Protein AF-A0A9X8VJ40-F1 (afdb_monomer_lite)

pLDDT: mean 95.94, std 4.76, range [72.75, 98.56]

Organism: Serratia marcescens (NCBI:txid615)

Structure (mmCIF, N/CA/C/O backbone):
data_AF-A0A9X8VJ40-F1
#
_entry.id   AF-A0A9X8VJ40-F1
#
loop_
_atom_site.group_PDB
_atom_site.id
_atom_site.type_symbol
_atom_site.label_atom_id
_atom_site.label_alt_id
_atom_site.label_comp_id
_atom_site.label_asym_id
_atom_site.label_entity_id
_atom_site.label_seq_id
_atom_site.pdbx_PDB_ins_code
_atom_site.Cartn_x
_atom_site.Cartn_y
_atom_site.Cartn_z
_atom_site.occupancy
_atom_site.B_iso_or_equiv
_atom_site.auth_seq_id
_atom_site.auth_comp_id
_atom_site.auth_asym_id
_atom_site.auth_atom_id
_atom_site.pdbx_PDB_model_num
ATOM 1 N N . MET A 1 1 ? 22.820 19.905 -21.252 1.00 72.75 1 MET A N 1
ATOM 2 C CA . MET A 1 1 ? 22.677 18.645 -20.494 1.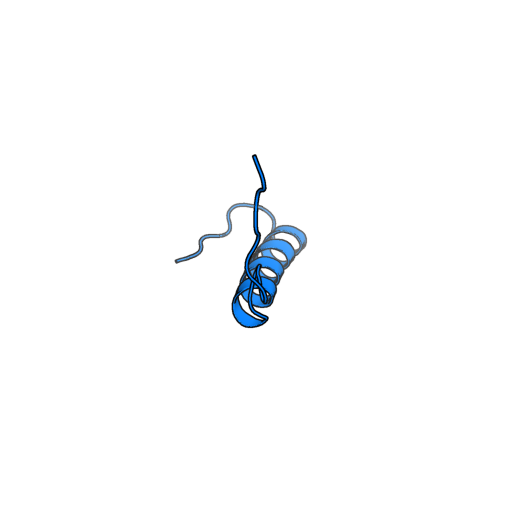00 72.75 1 MET A CA 1
ATOM 3 C C . MET A 1 1 ? 21.297 18.080 -20.787 1.00 72.75 1 MET A C 1
ATOM 5 O O . MET A 1 1 ? 20.330 18.791 -20.555 1.00 72.75 1 MET A O 1
ATOM 9 N N . GLN A 1 2 ? 21.199 16.886 -21.375 1.00 87.06 2 GLN A N 1
ATOM 10 C CA . GLN A 1 2 ? 19.913 16.231 -21.651 1.00 87.06 2 GLN A CA 1
ATOM 11 C C . GLN A 1 2 ? 19.650 15.158 -20.595 1.00 87.06 2 GLN A C 1
ATOM 13 O O . GLN A 1 2 ? 20.517 14.330 -20.332 1.00 87.06 2 GLN A O 1
ATOM 18 N N . ILE A 1 3 ? 18.462 15.196 -19.993 1.00 91.81 3 ILE A N 1
ATOM 19 C CA . ILE A 1 3 ? 17.982 14.181 -19.053 1.00 91.81 3 ILE A CA 1
ATOM 20 C C . ILE A 1 3 ? 17.061 13.245 -19.829 1.00 91.81 3 ILE A C 1
ATOM 22 O O . ILE A 1 3 ? 16.099 13.698 -20.450 1.00 91.81 3 ILE A O 1
ATOM 26 N N . LEU A 1 4 ? 17.358 11.948 -19.791 1.00 92.31 4 LEU A N 1
ATOM 27 C CA . LEU A 1 4 ? 16.562 10.909 -20.434 1.00 92.31 4 LEU A CA 1
ATOM 28 C C . LEU A 1 4 ? 15.883 10.060 -19.361 1.00 92.31 4 LEU A C 1
ATOM 30 O O . LEU A 1 4 ? 16.527 9.619 -18.411 1.00 92.31 4 LEU A O 1
ATOM 34 N N . LEU A 1 5 ? 14.580 9.831 -19.520 1.00 95.62 5 LEU A N 1
ATOM 35 C CA . LEU A 1 5 ? 13.786 8.997 -18.623 1.00 95.62 5 LEU A CA 1
ATOM 36 C C . LEU A 1 5 ? 13.360 7.722 -19.347 1.00 95.62 5 LEU A C 1
ATOM 38 O O . LEU A 1 5 ? 12.823 7.778 -20.454 1.00 95.62 5 LEU A O 1
ATOM 42 N N . ALA A 1 6 ? 13.574 6.582 -18.696 1.00 95.19 6 ALA A N 1
ATOM 43 C CA . ALA A 1 6 ? 13.189 5.278 -19.220 1.00 95.19 6 ALA A CA 1
ATOM 44 C C . ALA A 1 6 ? 11.659 5.103 -19.274 1.00 95.19 6 ALA A C 1
ATOM 46 O O . ALA A 1 6 ? 10.915 5.782 -18.561 1.00 95.19 6 ALA A O 1
ATOM 47 N N . ASN A 1 7 ? 11.197 4.182 -20.124 1.00 94.00 7 ASN A N 1
ATOM 48 C CA . ASN A 1 7 ? 9.799 3.763 -20.216 1.00 94.00 7 ASN A CA 1
ATOM 49 C C . ASN A 1 7 ? 9.689 2.248 -20.485 1.00 94.00 7 ASN A C 1
ATOM 51 O O . ASN A 1 7 ? 10.495 1.735 -21.262 1.00 94.00 7 ASN A O 1
ATOM 55 N N . PRO A 1 8 ? 8.677 1.558 -19.917 1.00 93.81 8 PRO A N 1
ATOM 56 C CA . PRO A 1 8 ? 7.689 2.084 -18.970 1.00 93.81 8 PRO A CA 1
ATOM 57 C C . PRO A 1 8 ? 8.332 2.388 -17.610 1.00 93.81 8 PRO A C 1
ATOM 59 O O . PRO A 1 8 ? 9.269 1.719 -17.184 1.00 93.81 8 PRO A O 1
ATOM 62 N N . ARG A 1 9 ? 7.851 3.438 -16.946 1.00 95.69 9 ARG A N 1
ATOM 63 C CA . ARG A 1 9 ? 8.335 3.873 -15.630 1.00 95.69 9 ARG A CA 1
ATOM 64 C C . ARG A 1 9 ? 7.158 4.082 -14.691 1.00 95.69 9 ARG A C 1
ATOM 66 O O . ARG A 1 9 ? 6.081 4.463 -15.140 1.00 95.69 9 ARG A O 1
ATOM 73 N N . GLY A 1 10 ? 7.390 3.883 -13.401 1.00 95.81 10 GLY A N 1
ATOM 74 C CA . GLY A 1 10 ? 6.361 3.980 -12.370 1.00 95.81 10 GLY A CA 1
ATOM 75 C C . GLY A 1 10 ? 6.008 2.618 -11.786 1.00 95.81 10 GLY A C 1
ATOM 76 O O . GLY A 1 10 ? 6.773 1.660 -11.903 1.00 95.81 10 GLY A O 1
ATOM 77 N N . PHE A 1 11 ? 4.862 2.556 -11.118 1.00 97.38 11 PHE A N 1
ATOM 78 C CA . PHE A 1 11 ? 4.414 1.363 -10.417 1.00 97.38 11 PHE A CA 1
ATOM 79 C C . PHE A 1 11 ? 3.703 0.383 -11.342 1.00 97.38 11 PHE A C 1
ATOM 81 O O . PHE A 1 11 ? 3.018 0.763 -12.289 1.00 97.38 11 PHE A O 1
ATOM 88 N N . CYS A 1 12 ? 3.875 -0.906 -11.057 1.00 97.69 12 CYS A N 1
ATOM 89 C CA . CYS A 1 12 ? 3.081 -1.938 -11.699 1.00 97.69 12 CYS A CA 1
ATOM 90 C C . CYS A 1 12 ? 1.702 -2.033 -11.033 1.00 97.69 12 CYS A C 1
ATOM 92 O O . CYS A 1 12 ? 1.514 -1.600 -9.895 1.00 97.69 12 CYS A O 1
ATOM 94 N N . ALA A 1 13 ? 0.757 -2.682 -11.713 1.00 98.00 13 ALA A N 1
ATOM 95 C CA . ALA A 1 13 ? -0.602 -2.875 -11.204 1.00 98.00 13 ALA A CA 1
ATOM 96 C C . ALA A 1 13 ? -0.647 -3.541 -9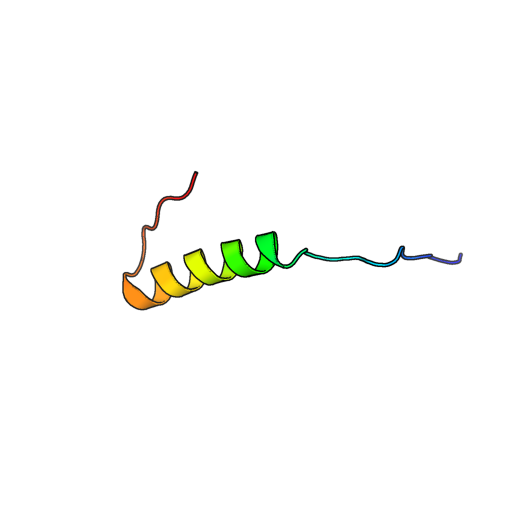.813 1.00 98.00 13 ALA A C 1
ATOM 98 O O . ALA A 1 13 ? -1.538 -3.263 -9.017 1.00 98.00 13 ALA A O 1
ATOM 99 N N . GLY A 1 14 ? 0.321 -4.412 -9.502 1.00 98.31 14 GLY A N 1
ATOM 100 C CA . GLY A 1 14 ? 0.403 -5.065 -8.195 1.00 98.31 14 GLY A CA 1
ATOM 101 C C . GLY A 1 14 ? 0.753 -4.100 -7.062 1.00 98.31 14 GLY A C 1
ATOM 102 O O . GLY A 1 14 ? 0.158 -4.183 -5.991 1.00 98.31 14 GLY A O 1
ATOM 103 N N . VAL A 1 15 ? 1.684 -3.175 -7.312 1.00 98.31 15 VAL A N 1
ATOM 104 C CA . VAL A 1 15 ? 2.099 -2.167 -6.327 1.00 98.31 15 VAL A CA 1
ATOM 105 C C . VAL A 1 15 ? 0.981 -1.156 -6.101 1.00 98.31 15 VAL A C 1
ATOM 107 O O . VAL A 1 15 ? 0.646 -0.885 -4.953 1.00 98.31 15 VAL A O 1
ATOM 110 N N . ASP A 1 16 ? 0.351 -0.677 -7.174 1.00 98.19 16 ASP A N 1
ATOM 111 C CA . ASP A 1 16 ? -0.782 0.253 -7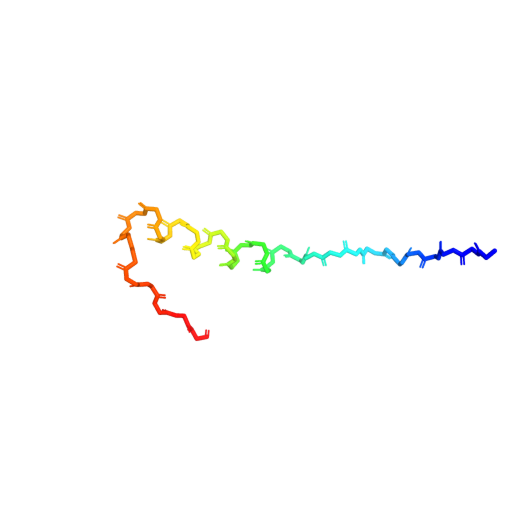.093 1.00 98.19 16 ASP A CA 1
ATOM 112 C C . ASP A 1 16 ? -1.929 -0.337 -6.254 1.00 98.19 16 ASP A C 1
ATOM 114 O O . ASP A 1 16 ? -2.364 0.243 -5.261 1.00 98.19 16 ASP A O 1
ATOM 118 N N . ARG A 1 17 ? -2.311 -1.589 -6.544 1.00 98.38 17 ARG A N 1
ATOM 119 C CA . ARG A 1 17 ? -3.322 -2.311 -5.763 1.00 98.38 17 ARG A CA 1
ATOM 120 C C . ARG A 1 17 ? -2.926 -2.488 -4.296 1.00 98.38 17 ARG A C 1
ATOM 122 O O . ARG A 1 17 ? -3.791 -2.399 -3.426 1.00 98.38 17 ARG A O 1
ATOM 129 N N . ALA A 1 18 ? -1.662 -2.805 -4.011 1.00 98.38 18 ALA A N 1
ATOM 130 C CA . ALA A 1 18 ? -1.200 -2.991 -2.637 1.00 98.38 18 ALA A CA 1
ATOM 131 C C . ALA A 1 18 ? -1.336 -1.695 -1.824 1.00 98.38 18 ALA A C 1
ATOM 133 O O . ALA A 1 18 ? -1.804 -1.742 -0.687 1.00 98.38 18 ALA A O 1
ATOM 134 N N . ILE A 1 19 ? -1.006 -0.552 -2.431 1.00 98.31 19 ILE A N 1
ATOM 135 C CA . ILE A 1 19 ? -1.166 0.772 -1.819 1.00 98.31 19 ILE A CA 1
ATOM 136 C C . ILE A 1 19 ? -2.649 1.052 -1.543 1.00 98.31 19 ILE A C 1
ATOM 138 O O . ILE A 1 19 ? -3.012 1.298 -0.390 1.00 98.31 19 ILE A O 1
ATOM 142 N N . SER A 1 20 ? -3.524 0.898 -2.545 1.00 98.50 20 SER A N 1
ATOM 143 C CA . SER A 1 20 ? -4.958 1.190 -2.388 1.00 98.50 20 SER A CA 1
ATOM 144 C C . SER A 1 20 ? -5.648 0.337 -1.316 1.00 98.50 20 SER A C 1
ATOM 146 O O . SER A 1 20 ? -6.612 0.779 -0.692 1.00 98.50 20 SER A O 1
ATOM 148 N N . ILE A 1 21 ? -5.177 -0.893 -1.076 1.00 98.38 21 ILE A N 1
ATOM 149 C CA . ILE A 1 21 ? -5.703 -1.744 0.004 1.00 98.38 21 ILE A CA 1
ATOM 150 C C . ILE A 1 21 ? -5.429 -1.120 1.374 1.00 98.38 21 ILE A C 1
ATOM 152 O O . ILE A 1 21 ? -6.323 -1.106 2.221 1.00 98.38 21 ILE A O 1
ATOM 156 N N . VAL A 1 22 ? -4.214 -0.614 1.598 1.00 98.44 22 VAL A N 1
ATOM 157 C CA . VAL 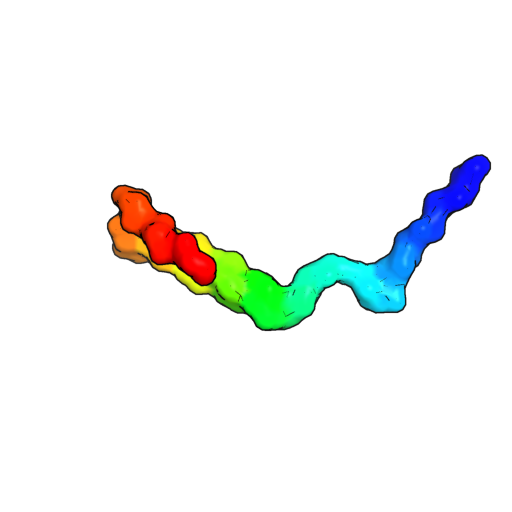A 1 22 ? -3.839 -0.013 2.885 1.00 98.44 22 VAL A CA 1
ATOM 158 C C . VAL A 1 22 ? -4.580 1.305 3.093 1.00 98.44 22 VAL A C 1
ATOM 160 O O . VAL A 1 22 ? -5.114 1.528 4.178 1.00 98.44 22 VAL A O 1
ATOM 163 N N . GLU A 1 23 ? -4.683 2.136 2.054 1.00 98.56 23 GLU A N 1
ATOM 164 C CA . GLU A 1 23 ? -5.451 3.389 2.099 1.00 98.56 23 GLU A CA 1
ATOM 165 C C . GLU A 1 23 ? -6.910 3.128 2.480 1.00 98.56 23 GLU A C 1
ATOM 167 O O . GLU A 1 23 ? -7.426 3.703 3.439 1.00 98.56 23 GLU A O 1
ATOM 172 N N . ARG A 1 24 ? -7.553 2.165 1.815 1.00 98.50 24 ARG A N 1
ATOM 173 C CA . ARG A 1 24 ? -8.942 1.813 2.113 1.00 98.50 24 ARG A CA 1
ATOM 174 C C . ARG A 1 24 ? -9.118 1.194 3.499 1.00 98.50 24 ARG A C 1
ATOM 176 O O . ARG A 1 24 ? -10.145 1.412 4.136 1.00 98.50 24 ARG A O 1
ATOM 183 N N . ALA A 1 25 ? -8.142 0.428 3.984 1.00 98.56 25 ALA A N 1
ATOM 184 C CA . ALA A 1 25 ? -8.174 -0.094 5.347 1.00 98.56 25 ALA A CA 1
ATOM 185 C C . ALA A 1 25 ? -8.114 1.042 6.382 1.00 98.56 25 ALA A C 1
ATOM 187 O O . ALA A 1 25 ? -8.860 1.016 7.359 1.00 98.56 25 ALA A O 1
ATOM 188 N N . LEU A 1 26 ? -7.289 2.064 6.149 1.00 98.56 26 LEU A N 1
ATOM 189 C CA . LEU 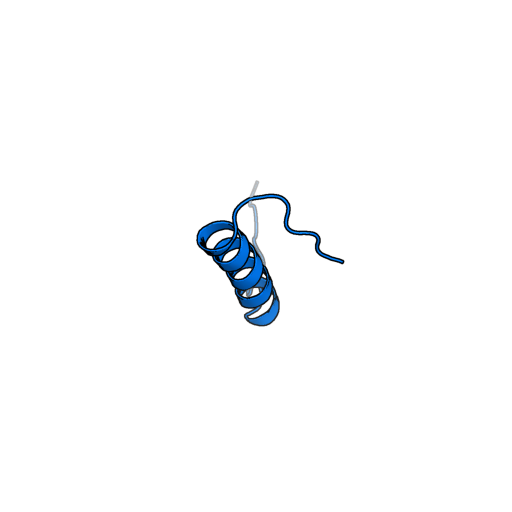A 1 26 ? -7.220 3.239 7.019 1.00 98.56 26 LEU A CA 1
ATOM 190 C C . LEU A 1 26 ? -8.524 4.045 7.005 1.00 98.56 26 LEU A C 1
ATOM 192 O O . LEU A 1 26 ? -8.974 4.470 8.066 1.00 98.56 26 LEU A O 1
ATOM 196 N N . GLU A 1 27 ? -9.157 4.219 5.842 1.00 98.50 27 GLU A N 1
ATOM 197 C CA . GLU A 1 27 ? -10.449 4.914 5.731 1.00 98.50 27 GLU A CA 1
ATOM 198 C C . GLU A 1 27 ? -11.571 4.196 6.491 1.00 98.50 27 GLU A C 1
ATOM 200 O O . GLU A 1 27 ? -12.389 4.838 7.149 1.00 98.50 27 GLU A O 1
ATOM 205 N N . LEU A 1 28 ? -11.620 2.864 6.400 1.00 98.50 28 LEU A N 1
ATOM 206 C CA . LEU A 1 28 ? -12.697 2.068 6.989 1.00 98.50 28 LEU A CA 1
ATOM 207 C C . LEU A 1 28 ? -12.511 1.812 8.488 1.00 98.50 28 LEU A C 1
ATOM 209 O O . LEU A 1 28 ? -13.501 1.732 9.215 1.00 98.50 28 LEU A O 1
ATOM 213 N N . TYR A 1 29 ? -11.269 1.643 8.943 1.00 98.00 29 TYR A N 1
ATOM 214 C CA . TYR A 1 29 ? -10.974 1.146 10.290 1.00 98.00 29 TYR A CA 1
ATOM 215 C C . TYR A 1 29 ? -10.173 2.127 11.157 1.00 98.00 29 TYR A C 1
ATOM 217 O O . TYR A 1 29 ? -10.058 1.910 12.362 1.00 98.00 29 TYR A O 1
ATOM 225 N N . GLY A 1 30 ? -9.654 3.216 10.584 1.00 97.56 30 GLY A N 1
ATOM 226 C CA . GLY A 1 30 ? -8.780 4.153 11.285 1.00 97.56 30 GLY A CA 1
ATOM 227 C C . GLY A 1 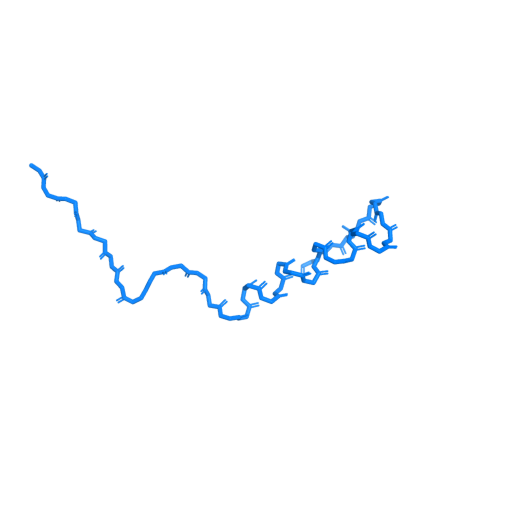30 ? -7.393 3.570 11.582 1.00 97.56 30 GLY A C 1
ATOM 228 O O . GLY A 1 30 ? -7.065 2.440 11.226 1.00 97.56 30 GLY A O 1
ATOM 229 N N . ALA A 1 31 ? -6.542 4.365 12.227 1.00 97.31 31 ALA A N 1
ATOM 230 C CA . ALA A 1 31 ? -5.209 3.932 12.640 1.00 97.31 31 ALA A CA 1
ATOM 231 C C . ALA A 1 31 ? -5.232 3.288 14.045 1.00 97.31 31 ALA A C 1
ATOM 233 O O . ALA A 1 31 ? -6.016 3.727 14.890 1.00 97.31 31 ALA A O 1
ATOM 234 N N . PRO A 1 32 ? -4.331 2.326 14.348 1.00 97.44 32 PRO A N 1
ATOM 235 C CA . PRO A 1 32 ? -3.238 1.836 13.499 1.00 97.44 32 PRO A CA 1
ATOM 236 C C . PRO A 1 32 ? -3.605 0.623 12.621 1.00 97.44 32 PRO A C 1
ATOM 238 O O . PRO A 1 32 ? -4.259 -0.313 13.074 1.00 97.44 32 PRO A O 1
ATOM 241 N N . ILE A 1 33 ? -3.074 0.598 11.391 1.00 97.69 33 ILE A N 1
ATOM 242 C CA . ILE A 1 33 ? -3.052 -0.579 10.506 1.00 97.69 33 ILE A CA 1
ATOM 243 C C . ILE A 1 33 ? -1.607 -1.069 10.394 1.00 97.69 33 ILE A C 1
ATOM 245 O O . ILE A 1 33 ? -0.724 -0.326 9.971 1.00 97.69 33 ILE A O 1
ATOM 249 N N . TYR A 1 34 ? -1.361 -2.322 10.776 1.00 97.25 34 TYR A N 1
ATOM 250 C CA . TYR A 1 34 ? -0.041 -2.945 10.690 1.00 97.25 34 TYR A CA 1
ATOM 251 C C . TYR A 1 34 ? 0.087 -3.744 9.390 1.00 97.25 34 TYR A C 1
ATOM 253 O O . TYR A 1 34 ? -0.777 -4.560 9.070 1.00 97.25 34 TYR A O 1
ATOM 261 N N . VAL A 1 35 ? 1.179 -3.523 8.657 1.00 95.31 35 VAL A N 1
ATOM 262 C CA . VAL A 1 35 ? 1.487 -4.167 7.369 1.00 95.31 35 VAL A CA 1
ATOM 263 C C . VAL A 1 35 ? 2.885 -4.788 7.456 1.00 95.31 35 VAL A C 1
ATOM 265 O O . VAL A 1 35 ? 3.746 -4.253 8.157 1.00 95.31 35 VAL A O 1
ATOM 268 N N . ARG A 1 36 ? 3.101 -5.927 6.788 1.00 89.62 36 ARG A N 1
ATOM 269 C CA . ARG A 1 36 ? 4.405 -6.597 6.666 1.00 89.62 36 ARG A CA 1
ATOM 270 C C . ARG A 1 36 ? 4.829 -6.648 5.207 1.00 89.62 36 ARG A C 1
ATOM 272 O O . ARG A 1 36 ? 3.939 -6.917 4.372 1.00 89.62 36 ARG A O 1
#

Secondary structure (DSSP, 8-state):
------SS-S--HHHHHHHHHHHHHHHHH-S-----

Foldseek 3Di:
DDDDDDPPDDDDPVVVVVVVVVVVCCVVPNDDDDDD

Sequence (36 aa):
MQILLANPRGFCAGVDRAISIVERALELYGAPIYVR

Radius of gyration: 15.59 Å; chains: 1; bounding box: 35×25×35 Å

InterPro domains:
  IPR003451 4-hydroxy-3-methylbut-2-enyl diphosphate reductase [PF02401] (3-36)